Protein AF-A0A2S9GQ41-F1 (afdb_monomer_lite)

Secondary structure (DSSP, 8-state):
--SSPP-HHHHHHHHHHHHHHHHHHHHHHTTTTT----------B--HHHHHH-HHHHHHHGGG-B-GGG--

Sequence (72 aa):
SRDGPYNGVRVYARTKRMQVVLARAWAQRLSETGVRVYSTHPGWVETPGVADALPAFRRLTRPLLRNTADGA

Structure (mmCIF, N/CA/C/O backbone):
data_AF-A0A2S9GQ41-F1
#
_entry.id   AF-A0A2S9GQ41-F1
#
loop_
_atom_site.group_PDB
_atom_site.id
_atom_site.type_symbol
_atom_site.label_atom_id
_atom_site.label_alt_id
_atom_site.label_comp_id
_atom_site.label_asym_id
_atom_site.label_entity_id
_atom_site.label_seq_id
_atom_site.pdbx_PDB_ins_code
_atom_site.Cartn_x
_atom_site.Cartn_y
_atom_site.Cartn_z
_atom_site.occupancy
_atom_site.B_iso_or_equiv
_atom_site.auth_seq_id
_atom_site.auth_comp_id
_atom_site.auth_asym_id
_atom_site.auth_atom_id
_atom_site.pdbx_PDB_model_num
ATOM 1 N N . SER A 1 1 ? 13.777 -17.794 -2.183 1.00 54.22 1 SER A N 1
ATOM 2 C CA . SER A 1 1 ? 14.491 -17.600 -0.914 1.00 54.22 1 SER A CA 1
ATOM 3 C C . SER A 1 1 ? 14.699 -16.115 -0.648 1.00 54.22 1 SER A C 1
ATOM 5 O O . SER A 1 1 ? 14.448 -15.327 -1.559 1.00 54.22 1 SER A O 1
ATOM 7 N N . ARG A 1 2 ? 15.110 -15.725 0.566 1.00 63.03 2 ARG A N 1
ATOM 8 C CA . ARG A 1 2 ? 15.704 -14.397 0.822 1.00 63.03 2 ARG A CA 1
ATOM 9 C C . ARG A 1 2 ? 17.091 -14.265 0.161 1.00 63.03 2 ARG A C 1
ATOM 11 O O . ARG A 1 2 ? 17.495 -13.150 -0.124 1.00 63.03 2 ARG A O 1
ATOM 18 N N . ASP A 1 3 ? 17.707 -15.390 -0.205 1.00 72.25 3 ASP A N 1
ATOM 19 C CA . ASP A 1 3 ? 19.094 -15.499 -0.702 1.00 72.25 3 ASP A CA 1
ATOM 20 C C . ASP A 1 3 ? 19.202 -15.613 -2.236 1.00 72.25 3 ASP A C 1
ATOM 22 O O . ASP A 1 3 ? 20.098 -16.257 -2.771 1.00 72.25 3 ASP A O 1
ATOM 26 N N . GLY A 1 4 ? 18.237 -15.050 -2.968 1.00 77.50 4 GLY A N 1
ATOM 27 C CA . GLY A 1 4 ? 18.280 -14.978 -4.433 1.00 77.50 4 GLY A CA 1
ATOM 28 C C . GLY A 1 4 ? 18.717 -13.594 -4.920 1.00 77.50 4 GLY A C 1
ATOM 29 O O . GLY A 1 4 ? 18.639 -12.636 -4.148 1.00 77.50 4 GLY A O 1
ATOM 30 N N . PRO A 1 5 ? 19.108 -13.452 -6.200 1.00 82.69 5 PRO A N 1
ATOM 31 C CA . PRO A 1 5 ? 19.400 -12.143 -6.775 1.00 82.69 5 PRO A CA 1
ATOM 32 C C . PRO A 1 5 ? 18.212 -11.19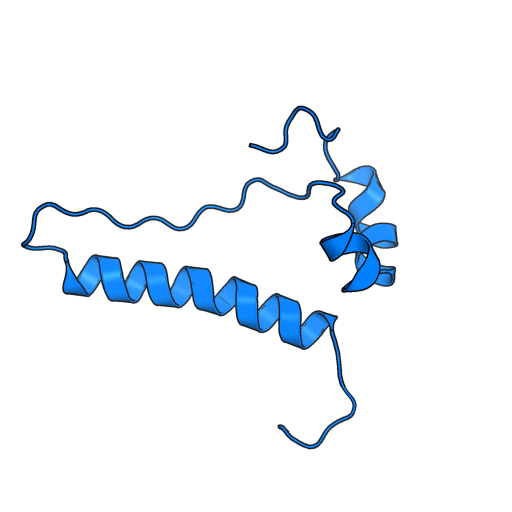1 -6.586 1.00 82.69 5 PRO A C 1
ATOM 34 O O . PRO A 1 5 ? 17.045 -11.595 -6.682 1.00 82.69 5 PRO A O 1
ATOM 37 N N . TYR A 1 6 ? 18.512 -9.922 -6.294 1.00 81.88 6 TYR A N 1
ATOM 38 C CA . TYR A 1 6 ? 17.492 -8.908 -6.047 1.00 81.88 6 TYR A CA 1
ATOM 39 C C . TYR A 1 6 ? 16.545 -8.784 -7.246 1.00 81.88 6 TYR A C 1
ATOM 41 O O . TYR A 1 6 ? 16.968 -8.647 -8.392 1.00 81.88 6 TYR A O 1
ATOM 49 N N . ASN A 1 7 ? 15.242 -8.814 -6.969 1.00 82.88 7 ASN A N 1
ATOM 50 C CA . ASN A 1 7 ? 14.203 -8.682 -7.981 1.00 82.88 7 ASN A CA 1
ATOM 51 C C . ASN A 1 7 ? 13.225 -7.580 -7.557 1.00 82.88 7 ASN A C 1
ATOM 53 O O . ASN A 1 7 ? 12.310 -7.822 -6.763 1.00 82.88 7 ASN A O 1
ATOM 57 N N . GLY A 1 8 ? 13.424 -6.377 -8.105 1.00 78.50 8 GLY A N 1
ATOM 58 C CA . GLY A 1 8 ? 12.618 -5.189 -7.802 1.00 78.50 8 GLY A CA 1
ATOM 59 C C . GLY A 1 8 ? 11.122 -5.386 -8.057 1.00 78.50 8 GLY A C 1
ATOM 60 O O . GLY A 1 8 ? 10.307 -4.959 -7.245 1.00 78.50 8 GLY A O 1
ATOM 61 N N . VAL A 1 9 ? 10.751 -6.147 -9.095 1.00 78.44 9 VAL A N 1
ATOM 62 C CA . VAL A 1 9 ? 9.349 -6.497 -9.397 1.00 78.44 9 VAL A CA 1
ATOM 63 C C . VAL A 1 9 ? 8.725 -7.313 -8.274 1.00 78.44 9 VAL A C 1
ATOM 65 O O . VAL A 1 9 ? 7.635 -7.001 -7.792 1.00 78.44 9 VAL A O 1
ATOM 68 N N . ARG A 1 10 ? 9.429 -8.346 -7.809 1.00 81.31 10 ARG A N 1
ATOM 69 C CA . ARG A 1 10 ? 8.954 -9.202 -6.719 1.00 81.31 10 ARG A CA 1
ATOM 70 C C . ARG A 1 10 ? 8.863 -8.431 -5.405 1.00 81.31 10 ARG A C 1
ATOM 72 O O . ARG A 1 10 ? 7.915 -8.648 -4.652 1.00 81.31 10 ARG A O 1
ATOM 79 N N . VAL A 1 11 ? 9.836 -7.566 -5.121 1.00 84.38 11 VAL A N 1
ATOM 80 C CA . VAL A 1 11 ? 9.835 -6.718 -3.921 1.00 84.38 11 VAL A CA 1
ATOM 81 C C . VAL A 1 11 ? 8.661 -5.744 -3.965 1.00 84.38 11 VAL A C 1
ATOM 83 O O . VAL A 1 11 ? 7.851 -5.746 -3.043 1.00 84.38 11 VAL A O 1
ATOM 86 N N . TYR A 1 12 ? 8.488 -5.013 -5.065 1.00 79.94 12 TYR A N 1
ATOM 87 C CA . TYR A 1 12 ? 7.370 -4.091 -5.258 1.00 79.94 12 TYR A CA 1
ATOM 88 C C . TYR A 1 12 ? 6.011 -4.783 -5.095 1.00 79.94 12 TYR A C 1
ATOM 90 O O . TYR A 1 12 ? 5.175 -4.334 -4.309 1.00 79.94 12 TYR A O 1
ATOM 98 N N . ALA A 1 13 ? 5.802 -5.912 -5.781 1.00 82.19 13 ALA A N 1
ATOM 99 C CA . ALA A 1 13 ? 4.549 -6.661 -5.715 1.00 82.19 13 ALA A CA 1
ATOM 100 C C . ALA A 1 13 ? 4.242 -7.152 -4.290 1.00 82.19 13 ALA A C 1
ATOM 102 O O . ALA A 1 13 ? 3.099 -7.078 -3.834 1.00 82.19 13 ALA A O 1
ATOM 103 N N . ARG A 1 14 ? 5.263 -7.615 -3.554 1.00 87.44 14 ARG A N 1
ATOM 104 C CA . ARG A 1 14 ? 5.121 -8.000 -2.141 1.00 87.44 14 ARG A CA 1
ATOM 105 C C . ARG A 1 14 ? 4.739 -6.807 -1.274 1.00 87.44 14 ARG A C 1
ATOM 107 O O . ARG A 1 14 ? 3.789 -6.920 -0.506 1.00 87.44 14 ARG A O 1
ATOM 114 N N . THR A 1 15 ? 5.416 -5.675 -1.434 1.00 87.56 15 THR A N 1
ATOM 115 C CA . THR A 1 15 ? 5.136 -4.458 -0.664 1.00 87.56 15 THR A CA 1
ATOM 116 C C . THR A 1 15 ? 3.722 -3.937 -0.926 1.00 87.56 15 THR A C 1
ATOM 118 O O . THR A 1 15 ? 2.994 -3.645 0.019 1.00 87.56 15 THR A O 1
ATOM 121 N N . LYS A 1 16 ? 3.269 -3.899 -2.186 1.00 84.62 16 LYS A N 1
ATOM 122 C CA . LYS A 1 16 ? 1.885 -3.516 -2.516 1.00 84.62 16 LYS A CA 1
ATOM 123 C C . LYS A 1 16 ? 0.859 -4.484 -1.928 1.00 84.62 16 LYS A C 1
ATOM 125 O O . LYS A 1 16 ? -0.137 -4.049 -1.360 1.00 84.62 16 LYS A O 1
ATOM 130 N N . ARG A 1 17 ? 1.128 -5.794 -1.965 1.00 91.12 17 ARG A N 1
ATOM 131 C CA . ARG A 1 17 ? 0.271 -6.792 -1.306 1.00 91.12 17 ARG A CA 1
ATOM 132 C C . ARG A 1 17 ? 0.206 -6.587 0.210 1.00 91.12 17 ARG A C 1
ATOM 134 O O . ARG A 1 17 ? -0.867 -6.745 0.787 1.00 91.12 17 ARG A O 1
ATOM 141 N N . MET A 1 18 ? 1.319 -6.232 0.853 1.00 94.50 18 MET A N 1
ATOM 142 C CA . MET A 1 18 ? 1.344 -5.959 2.294 1.00 94.50 18 MET A CA 1
ATOM 143 C C . MET A 1 18 ? 0.399 -4.818 2.678 1.00 94.50 18 MET A C 1
ATOM 145 O O . MET A 1 18 ? -0.270 -4.937 3.697 1.00 94.50 18 MET A O 1
ATOM 149 N N . GLN A 1 19 ? 0.270 -3.769 1.858 1.00 93.94 19 GLN A N 1
ATOM 150 C CA . GLN A 1 19 ? -0.658 -2.659 2.127 1.00 93.94 19 GLN A CA 1
ATOM 151 C C . GLN A 1 19 ? -2.118 -3.135 2.230 1.00 93.94 19 GLN A C 1
ATOM 153 O O . GLN A 1 19 ? -2.826 -2.750 3.157 1.00 93.94 19 GLN A O 1
ATOM 158 N N . VAL A 1 20 ? -2.546 -4.038 1.341 1.00 94.69 20 VAL A N 1
ATOM 159 C CA . VAL A 1 20 ? -3.901 -4.622 1.368 1.00 94.69 20 VAL A CA 1
ATOM 160 C C . VAL A 1 20 ? -4.101 -5.511 2.598 1.00 94.69 20 VAL A C 1
ATOM 162 O O . VAL A 1 20 ? -5.130 -5.433 3.271 1.00 94.69 20 VAL A O 1
ATOM 165 N N . VAL A 1 21 ? -3.109 -6.349 2.916 1.00 97.56 21 VAL A N 1
ATOM 166 C CA . VAL A 1 21 ? -3.164 -7.252 4.078 1.00 97.56 21 VAL A CA 1
ATOM 167 C C . VAL A 1 21 ? -3.229 -6.461 5.386 1.00 97.56 21 VAL A C 1
ATOM 169 O O . VAL A 1 21 ? -4.050 -6.776 6.246 1.00 97.56 21 VAL A O 1
ATOM 172 N N . LEU A 1 22 ? -2.409 -5.416 5.521 1.00 97.69 22 LEU A N 1
ATOM 173 C CA . LEU A 1 22 ? -2.388 -4.548 6.699 1.00 97.69 22 LEU A CA 1
ATOM 174 C C . LEU A 1 22 ? -3.698 -3.778 6.857 1.00 97.69 22 LEU A C 1
ATOM 176 O O . LEU A 1 22 ? -4.245 -3.756 7.956 1.00 97.69 22 LEU A O 1
ATOM 180 N N . ALA A 1 23 ? -4.242 -3.221 5.771 1.00 97.44 23 ALA A N 1
ATOM 181 C CA . ALA A 1 23 ? -5.526 -2.528 5.820 1.00 97.44 23 ALA A CA 1
ATOM 182 C C . ALA A 1 23 ? -6.646 -3.444 6.334 1.00 97.44 23 ALA A C 1
ATOM 184 O O . ALA A 1 23 ? -7.408 -3.045 7.212 1.00 97.44 23 ALA A O 1
ATOM 185 N N . ARG A 1 24 ? -6.701 -4.700 5.866 1.00 97.00 24 ARG A N 1
ATOM 186 C CA . ARG A 1 24 ? -7.654 -5.696 6.380 1.00 97.00 24 ARG A CA 1
ATOM 187 C C . ARG A 1 24 ? -7.425 -6.006 7.861 1.00 97.00 24 ARG A C 1
ATOM 189 O O . ARG A 1 24 ? -8.390 -6.050 8.620 1.00 97.00 24 ARG A O 1
ATOM 196 N N . ALA A 1 25 ? -6.178 -6.238 8.270 1.00 98.25 25 ALA A N 1
ATOM 197 C CA . ALA A 1 25 ? -5.854 -6.562 9.660 1.00 98.25 25 ALA A CA 1
ATOM 198 C C . ALA A 1 25 ? -6.233 -5.416 10.614 1.00 98.25 25 ALA A C 1
ATOM 200 O O . ALA A 1 25 ? -6.791 -5.650 11.685 1.00 98.25 25 ALA A O 1
ATOM 201 N N . TRP A 1 26 ? -5.987 -4.170 10.210 1.00 98.31 26 TRP A N 1
ATOM 202 C CA . TRP A 1 26 ? -6.375 -2.998 10.989 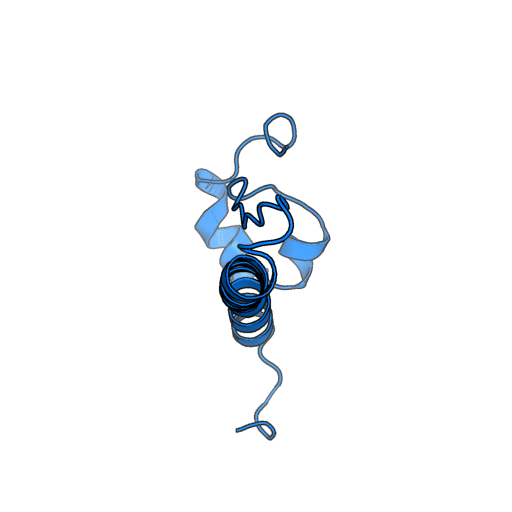1.00 98.31 26 TRP A CA 1
ATOM 203 C C . TRP A 1 26 ? -7.878 -2.750 10.982 1.00 98.31 26 TRP A C 1
ATOM 205 O O . TRP A 1 26 ? -8.417 -2.435 12.036 1.00 98.31 26 TRP A O 1
ATOM 215 N N . ALA A 1 27 ? -8.571 -2.962 9.860 1.00 97.88 27 ALA A N 1
ATOM 216 C CA . ALA A 1 27 ? -10.031 -2.879 9.821 1.00 97.88 27 ALA A CA 1
ATOM 217 C C . ALA A 1 27 ? -10.682 -3.842 10.828 1.00 97.88 27 ALA A C 1
ATOM 219 O O . ALA A 1 27 ? -11.621 -3.468 11.520 1.00 97.88 27 ALA A O 1
ATOM 220 N N . GLN A 1 28 ? -10.149 -5.062 10.959 1.00 97.56 28 GLN A N 1
ATOM 221 C CA . GLN A 1 28 ? -10.610 -6.016 11.972 1.00 97.56 28 GLN A CA 1
ATOM 222 C C . GLN A 1 28 ? -10.310 -5.518 13.390 1.00 97.56 28 GLN A C 1
ATOM 224 O O . GLN A 1 28 ? -11.202 -5.480 14.235 1.00 97.56 28 GLN A O 1
ATOM 229 N N . ARG A 1 29 ? -9.066 -5.093 13.642 1.00 98.25 29 ARG A N 1
ATOM 230 C CA . ARG A 1 29 ? -8.604 -4.673 14.974 1.00 98.25 29 ARG A CA 1
ATOM 231 C C . ARG A 1 29 ? -9.261 -3.386 15.486 1.00 98.25 29 ARG A C 1
ATOM 233 O O . ARG A 1 29 ? -9.315 -3.193 16.693 1.00 98.25 29 ARG A O 1
ATOM 240 N N . LEU A 1 30 ? -9.722 -2.514 14.594 1.00 98.06 30 LEU A N 1
ATOM 241 C CA . LEU A 1 30 ? -10.306 -1.209 14.923 1.00 98.06 30 LEU A CA 1
ATOM 242 C C . LEU A 1 30 ? -11.832 -1.164 14.741 1.00 98.06 30 LEU A C 1
ATOM 244 O O . LEU A 1 30 ? -12.429 -0.096 14.826 1.00 98.06 30 LEU A O 1
ATOM 248 N N . SER A 1 31 ? -12.473 -2.309 14.500 1.00 96.62 31 SER A N 1
ATOM 249 C CA . SER A 1 31 ? -13.905 -2.377 14.173 1.00 96.62 31 SER A CA 1
ATOM 250 C C . SER A 1 31 ? -14.828 -1.770 15.243 1.00 96.62 31 SER A C 1
ATOM 252 O O . SE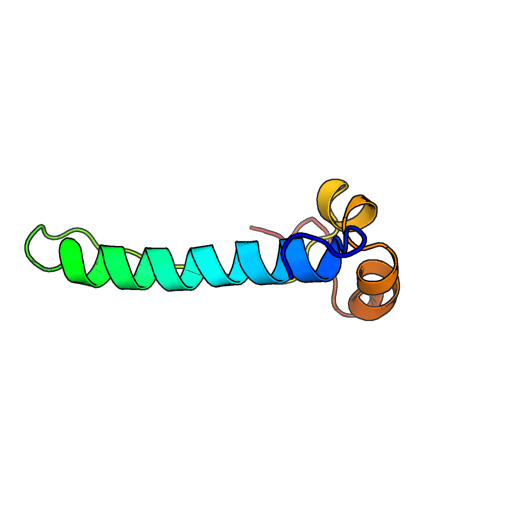R A 1 31 ? -15.866 -1.213 14.895 1.00 96.62 31 SER A O 1
ATOM 254 N N . GLU A 1 32 ? -14.432 -1.797 16.517 1.00 97.88 32 GLU A N 1
ATOM 255 C CA . GLU A 1 32 ? -15.221 -1.280 17.648 1.00 97.88 32 GLU A CA 1
ATOM 256 C C . GLU A 1 32 ? -14.891 0.173 18.031 1.00 97.88 32 GLU A C 1
ATOM 258 O O . GLU A 1 32 ? -15.531 0.745 18.908 1.00 97.88 32 GLU A O 1
ATOM 263 N N . THR A 1 33 ? -13.905 0.805 17.385 1.00 97.75 33 THR A N 1
ATOM 264 C CA . THR A 1 33 ? -13.451 2.162 17.752 1.00 97.75 33 THR A CA 1
ATOM 265 C C . THR A 1 33 ? -14.080 3.268 16.903 1.00 97.75 33 THR A C 1
ATOM 267 O O . THR A 1 33 ? -13.759 4.442 17.074 1.00 97.75 33 THR A O 1
ATOM 270 N N . GLY A 1 34 ? -14.939 2.909 15.943 1.00 95.81 34 GLY A N 1
ATOM 271 C CA . GLY A 1 34 ? -15.488 3.837 14.949 1.00 95.81 34 GLY A CA 1
ATOM 272 C C . GLY A 1 34 ? -14.511 4.214 13.823 1.00 95.81 34 GLY A C 1
ATOM 273 O O . GLY A 1 34 ? -14.878 4.972 12.924 1.00 95.81 34 GLY A O 1
ATOM 274 N N . VAL A 1 35 ? -13.284 3.677 13.820 1.00 97.44 35 VAL A N 1
ATOM 275 C CA . VAL A 1 35 ? -12.282 3.928 12.771 1.00 97.44 35 VAL A CA 1
ATOM 276 C C . VAL A 1 35 ? -12.459 2.948 11.609 1.00 97.44 35 VAL A C 1
ATOM 278 O O . VAL A 1 35 ? -12.490 1.734 11.793 1.00 97.44 35 VAL A O 1
ATOM 281 N N . ARG A 1 36 ? -12.514 3.471 10.377 1.00 96.69 36 ARG A N 1
ATOM 282 C CA . ARG A 1 36 ? -12.585 2.669 9.144 1.00 96.69 36 ARG A CA 1
ATOM 283 C C . ARG A 1 36 ? -11.260 2.723 8.394 1.00 96.69 36 ARG A C 1
ATOM 285 O O . ARG A 1 36 ? -10.696 3.798 8.210 1.00 96.69 36 ARG A O 1
ATOM 292 N N . VAL A 1 37 ? -10.783 1.566 7.943 1.00 97.44 37 VAL A N 1
ATOM 293 C CA . VAL A 1 37 ? -9.495 1.431 7.250 1.00 97.44 37 VAL A CA 1
ATOM 294 C C . VAL A 1 37 ? -9.726 0.919 5.834 1.00 97.44 37 VAL A C 1
ATOM 296 O O . VAL A 1 37 ? -10.388 -0.098 5.637 1.00 97.44 37 VAL A O 1
ATOM 299 N N . TYR A 1 38 ? -9.144 1.610 4.855 1.00 95.06 38 TYR A N 1
ATOM 300 C CA . TYR A 1 38 ? -9.263 1.290 3.435 1.00 95.06 38 TYR A CA 1
ATOM 301 C C . TYR A 1 38 ? -7.883 1.212 2.781 1.00 95.06 38 TYR A C 1
ATOM 303 O O . TYR A 1 38 ? -6.951 1.909 3.176 1.00 95.06 38 TYR A O 1
ATOM 311 N N . SER A 1 39 ? -7.762 0.373 1.754 1.00 92.12 39 SER A N 1
ATOM 312 C CA . SER A 1 39 ? -6.614 0.351 0.848 1.00 92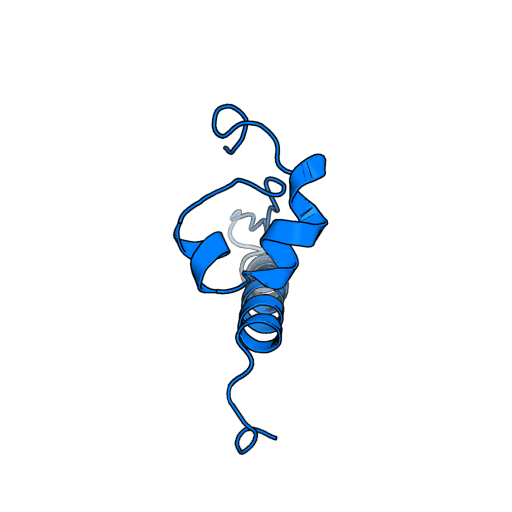.12 39 SER A CA 1
ATOM 313 C C . SER A 1 39 ? -7.117 0.653 -0.555 1.00 92.12 39 SER A C 1
ATOM 315 O O . SER A 1 39 ? -8.056 0.010 -1.022 1.00 92.12 39 SER A O 1
ATOM 317 N N . THR A 1 40 ? -6.515 1.640 -1.214 1.00 86.94 40 THR A N 1
ATOM 318 C CA . THR A 1 40 ? -6.887 2.063 -2.565 1.00 86.94 40 THR A CA 1
ATOM 319 C C . THR A 1 40 ? -5.714 1.877 -3.518 1.00 86.94 40 THR A C 1
ATOM 321 O O . THR A 1 40 ? -4.546 2.012 -3.148 1.00 86.94 40 THR A O 1
A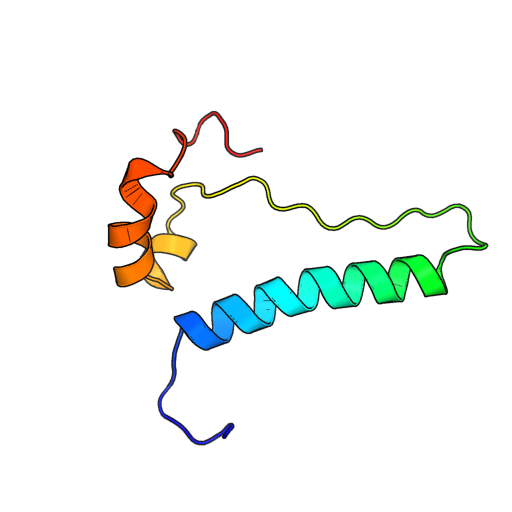TOM 324 N N . HIS A 1 41 ? -6.031 1.553 -4.770 1.00 79.44 41 HIS A N 1
ATOM 325 C CA . HIS A 1 41 ? -5.076 1.570 -5.868 1.00 79.44 41 HIS A CA 1
ATOM 326 C C . HIS A 1 41 ? -5.532 2.646 -6.861 1.00 79.44 41 HIS A C 1
ATOM 328 O O . HIS A 1 41 ? -6.536 2.425 -7.537 1.00 79.44 41 HIS A O 1
ATOM 334 N N . PRO A 1 42 ? -4.834 3.793 -6.976 1.00 66.75 42 PRO A N 1
ATOM 335 C CA . PRO A 1 42 ? -5.279 4.913 -7.817 1.00 66.75 42 PRO A CA 1
ATOM 336 C C . PRO A 1 42 ? -5.185 4.623 -9.328 1.00 66.75 42 PRO A C 1
ATOM 338 O O . PRO A 1 42 ? -5.571 5.441 -10.153 1.00 66.75 42 PRO A O 1
ATOM 341 N N . GLY A 1 43 ? -4.674 3.449 -9.702 1.00 63.88 43 GLY A N 1
ATOM 342 C CA . GLY A 1 43 ? -4.283 3.127 -11.070 1.00 63.88 43 GLY A CA 1
ATOM 343 C C . GLY A 1 43 ? -2.774 3.273 -11.229 1.00 63.88 43 GLY A C 1
ATOM 344 O O . GLY A 1 43 ? -2.041 3.345 -10.240 1.00 63.88 43 GLY A O 1
ATOM 345 N N . TRP A 1 44 ? -2.299 3.256 -12.470 1.00 62.62 44 TRP A N 1
ATOM 346 C CA . TRP A 1 44 ? -0.882 3.415 -12.773 1.00 62.62 44 TRP A CA 1
ATOM 347 C C . TRP A 1 44 ? -0.610 4.868 -13.165 1.00 62.62 44 TRP A C 1
ATOM 349 O O . TRP A 1 44 ? -1.190 5.363 -14.128 1.00 62.62 44 TRP A O 1
ATOM 359 N N . VAL A 1 45 ? 0.273 5.530 -12.416 1.00 60.56 45 VAL A N 1
ATOM 360 C CA . VAL A 1 45 ? 0.704 6.915 -12.651 1.00 60.56 45 VAL A CA 1
ATOM 361 C C . VAL A 1 45 ? 2.200 6.901 -12.944 1.00 60.56 45 VAL A C 1
ATOM 363 O O . VAL A 1 45 ? 2.966 6.241 -12.231 1.00 60.56 45 VAL A O 1
ATOM 366 N N . GLU A 1 46 ? 2.627 7.598 -13.998 1.00 55.69 46 GLU A N 1
ATOM 367 C CA . GLU A 1 46 ? 4.045 7.708 -14.343 1.00 55.69 46 GLU A CA 1
ATOM 368 C C . GLU A 1 46 ? 4.755 8.591 -13.306 1.00 55.69 46 GLU A C 1
ATOM 370 O O . GLU A 1 46 ? 4.669 9.813 -13.331 1.00 55.69 46 GLU A O 1
ATOM 375 N N . THR A 1 47 ? 5.440 7.955 -12.354 1.00 58.47 47 THR A N 1
ATOM 376 C CA . THR A 1 47 ? 6.282 8.628 -11.355 1.00 58.47 47 THR A CA 1
ATOM 377 C C . THR A 1 47 ? 7.717 8.099 -11.449 1.00 58.47 47 THR A C 1
ATOM 379 O O . THR A 1 47 ? 7.898 6.918 -11.776 1.00 58.47 47 THR A O 1
ATOM 382 N N . PRO A 1 48 ? 8.747 8.914 -11.139 1.00 60.56 48 PRO A N 1
ATOM 383 C CA . PRO A 1 48 ? 10.151 8.494 -11.226 1.00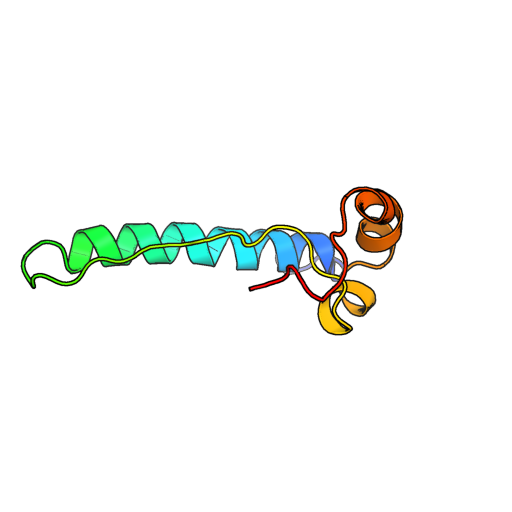 60.56 48 PRO A CA 1
ATOM 384 C C . PRO A 1 48 ? 10.445 7.191 -10.463 1.00 60.56 48 PRO A C 1
ATOM 386 O O . PRO A 1 48 ? 11.065 6.278 -10.999 1.00 60.56 48 PRO A O 1
ATOM 389 N N . GLY A 1 49 ? 9.867 7.023 -9.267 1.00 60.19 49 GLY A N 1
ATOM 390 C CA . GLY A 1 49 ? 10.056 5.814 -8.456 1.00 60.19 49 GLY A CA 1
ATOM 391 C C . GLY A 1 49 ? 9.486 4.523 -9.064 1.00 60.19 49 GLY A C 1
ATOM 392 O O . GLY A 1 49 ? 9.981 3.436 -8.768 1.00 60.19 49 GLY A O 1
ATOM 393 N N . VAL A 1 50 ? 8.472 4.605 -9.935 1.00 61.91 50 VAL A N 1
ATOM 394 C CA . VAL A 1 50 ? 7.964 3.440 -10.689 1.00 61.91 50 VAL A CA 1
ATOM 395 C C . VAL A 1 50 ? 8.884 3.116 -11.868 1.00 61.91 50 VAL A C 1
ATOM 397 O O . VAL A 1 50 ? 9.098 1.939 -12.166 1.00 61.91 50 VAL A O 1
ATOM 400 N N . ALA A 1 51 ? 9.444 4.140 -12.518 1.00 62.06 51 ALA A N 1
ATOM 401 C CA . ALA A 1 51 ? 10.358 3.975 -13.645 1.00 62.06 51 ALA A CA 1
ATOM 402 C C . ALA A 1 51 ? 11.659 3.270 -13.232 1.00 62.06 51 ALA A C 1
ATOM 404 O O . ALA A 1 51 ? 12.094 2.354 -13.932 1.00 62.06 51 ALA A O 1
ATOM 405 N N . ASP A 1 52 ? 12.211 3.637 -12.074 1.00 63.59 52 ASP A N 1
ATOM 406 C CA . ASP A 1 52 ? 13.473 3.085 -11.571 1.00 63.59 52 ASP A CA 1
ATOM 407 C C . ASP A 1 52 ? 13.307 1.662 -11.024 1.00 63.59 52 ASP A C 1
ATOM 409 O O . ASP A 1 52 ? 14.139 0.785 -11.258 1.00 63.59 52 ASP A O 1
ATOM 413 N N . ALA A 1 53 ? 12.202 1.397 -10.320 1.00 60.28 53 ALA A N 1
ATOM 414 C CA . ALA A 1 53 ? 11.966 0.089 -9.716 1.00 60.28 53 ALA A CA 1
ATOM 415 C C . ALA A 1 53 ? 11.499 -0.969 -10.729 1.00 60.28 53 ALA A C 1
ATOM 417 O O . ALA A 1 53 ? 11.710 -2.165 -10.502 1.00 60.28 53 ALA A O 1
ATOM 418 N N . LEU A 1 54 ? 10.825 -0.558 -11.813 1.00 66.12 54 LEU A N 1
ATOM 419 C CA . LEU A 1 54 ? 10.135 -1.465 -12.733 1.00 66.12 54 LEU A CA 1
ATOM 420 C C . LEU A 1 54 ? 10.236 -1.031 -14.217 1.00 66.12 54 LEU A C 1
ATOM 422 O O . LEU A 1 54 ? 9.211 -0.824 -14.875 1.00 66.12 54 LEU A O 1
ATOM 426 N N . PRO A 1 55 ? 11.438 -0.959 -14.814 1.00 65.06 55 PRO A N 1
ATOM 427 C CA . PRO A 1 55 ? 11.616 -0.459 -16.183 1.00 65.06 55 PRO A CA 1
ATOM 428 C C . PRO A 1 55 ? 10.879 -1.292 -17.251 1.00 65.06 55 PRO A C 1
ATOM 430 O O . PRO A 1 55 ? 10.264 -0.740 -18.165 1.00 65.06 55 PRO A O 1
ATOM 433 N N . ALA A 1 56 ? 10.856 -2.624 -17.115 1.00 59.62 56 ALA A N 1
ATOM 434 C CA . ALA A 1 56 ? 10.095 -3.505 -18.011 1.00 59.62 56 ALA A CA 1
ATOM 435 C C . ALA A 1 56 ? 8.572 -3.359 -17.833 1.00 59.62 56 ALA A C 1
ATOM 437 O O . ALA A 1 56 ? 7.815 -3.455 -18.796 1.00 59.62 56 ALA A O 1
ATOM 438 N N . PHE A 1 57 ? 8.126 -3.081 -16.608 1.00 60.88 57 PHE A N 1
ATOM 439 C CA . PHE A 1 57 ? 6.720 -2.862 -16.295 1.00 60.88 57 PHE A CA 1
ATOM 440 C C . PHE A 1 57 ? 6.233 -1.530 -16.865 1.00 60.88 57 PHE A C 1
ATOM 442 O O . PHE A 1 57 ? 5.197 -1.518 -17.513 1.00 60.88 57 PHE A O 1
ATOM 449 N N . ARG A 1 58 ? 7.022 -0.450 -16.735 1.00 60.84 58 ARG A N 1
ATOM 450 C CA . ARG A 1 58 ? 6.760 0.851 -17.378 1.00 60.84 58 ARG A CA 1
ATOM 451 C C . ARG A 1 58 ? 6.555 0.701 -18.883 1.00 60.84 58 ARG A C 1
ATOM 453 O O . ARG A 1 58 ? 5.639 1.292 -19.442 1.00 60.84 58 ARG A O 1
ATOM 460 N N . ARG A 1 59 ? 7.388 -0.108 -19.545 1.00 59.62 59 ARG A N 1
ATOM 461 C CA . ARG A 1 59 ? 7.269 -0.370 -20.987 1.00 59.62 59 ARG A CA 1
ATOM 462 C C . ARG A 1 59 ? 5.974 -1.111 -21.346 1.00 59.62 59 ARG A C 1
ATOM 464 O O . ARG A 1 59 ? 5.426 -0.847 -22.410 1.00 59.62 59 ARG A O 1
ATOM 471 N N . LEU A 1 60 ? 5.487 -1.997 -20.474 1.00 55.44 60 LEU A N 1
ATOM 472 C CA . LEU A 1 60 ? 4.267 -2.784 -20.687 1.00 55.44 60 LEU A CA 1
ATOM 473 C C . LEU A 1 60 ? 2.986 -2.015 -20.322 1.00 55.44 60 LEU A C 1
ATOM 475 O O . LEU A 1 60 ? 1.976 -2.143 -21.006 1.00 55.44 60 LEU A O 1
ATOM 479 N N . THR A 1 61 ? 3.018 -1.207 -19.260 1.00 54.22 61 THR A N 1
ATOM 480 C CA . THR A 1 61 ? 1.858 -0.443 -18.780 1.00 54.22 61 THR A CA 1
ATOM 481 C C . THR A 1 61 ? 1.734 0.936 -19.404 1.00 54.22 61 THR A C 1
ATOM 483 O O . THR A 1 61 ? 0.715 1.577 -19.189 1.00 54.22 61 THR A O 1
ATOM 486 N N . ARG A 1 62 ? 2.696 1.371 -20.231 1.00 54.97 62 ARG A N 1
ATOM 487 C CA . ARG A 1 62 ? 2.687 2.666 -20.935 1.00 54.97 62 ARG A CA 1
ATOM 488 C C . ARG A 1 62 ? 1.343 3.059 -21.583 1.00 54.97 62 ARG A C 1
ATOM 490 O O . ARG A 1 62 ? 0.980 4.218 -21.448 1.00 54.97 62 ARG A O 1
ATOM 497 N N . PRO A 1 63 ? 0.578 2.151 -22.225 1.00 54.72 63 PRO A N 1
ATOM 498 C CA . PRO A 1 63 ? -0.737 2.480 -22.797 1.00 54.72 63 PRO A CA 1
ATOM 499 C C . PRO A 1 63 ? -1.868 2.621 -21.760 1.00 54.72 63 PRO A C 1
ATOM 501 O O . PRO A 1 63 ? -2.937 3.124 -22.082 1.00 54.72 63 PRO A O 1
ATOM 504 N N . LEU A 1 64 ? -1.654 2.130 -20.535 1.00 53.78 64 LEU A N 1
ATOM 505 C CA . LEU A 1 64 ? -2.596 2.134 -19.406 1.00 53.78 64 LEU A CA 1
ATOM 506 C C . LEU A 1 64 ? -2.255 3.209 -18.358 1.00 53.78 64 LEU A C 1
ATOM 508 O O . LEU A 1 64 ? -2.985 3.353 -17.374 1.00 53.78 64 LEU A O 1
ATOM 512 N N . LEU A 1 65 ? -1.137 3.923 -18.531 1.00 54.53 65 LEU A N 1
ATOM 513 C CA . LEU A 1 65 ? -0.753 5.045 -17.682 1.00 54.53 65 LEU A CA 1
ATOM 514 C C . LEU A 1 65 ? -1.648 6.228 -18.048 1.00 54.53 65 LEU A C 1
ATOM 516 O O . LEU A 1 65 ? -1.553 6.768 -19.148 1.00 54.53 65 LEU A O 1
ATOM 520 N N . ARG A 1 66 ? -2.538 6.619 -17.132 1.00 54.91 66 ARG A N 1
ATOM 521 C CA . ARG A 1 66 ? -3.241 7.900 -17.256 1.00 54.91 66 ARG A CA 1
ATOM 522 C C . ARG A 1 66 ? -2.212 9.032 -17.185 1.00 54.91 66 ARG A C 1
ATOM 524 O O . ARG A 1 66 ? -1.170 8.879 -16.540 1.00 54.91 66 ARG A O 1
ATOM 531 N N . ASN A 1 67 ? -2.503 10.156 -17.844 1.00 51.97 67 ASN A N 1
ATOM 532 C CA . ASN A 1 67 ? -1.700 11.369 -17.694 1.00 51.97 67 ASN A CA 1
ATOM 533 C C . ASN A 1 67 ? -1.578 11.704 -16.200 1.00 51.97 67 ASN A C 1
ATOM 535 O O . ASN A 1 67 ? -2.520 11.506 -15.436 1.00 51.97 67 ASN A O 1
ATOM 539 N N . THR A 1 68 ? -0.416 12.211 -15.787 1.00 50.38 68 THR A N 1
ATOM 540 C CA . THR A 1 68 ? -0.073 12.538 -14.390 1.00 50.38 68 THR A CA 1
ATOM 541 C C . THR A 1 68 ? -1.108 13.406 -13.663 1.00 50.38 68 THR A C 1
ATOM 543 O O . THR A 1 68 ? -1.140 13.387 -12.439 1.00 50.38 68 THR A O 1
ATOM 546 N N . ALA A 1 69 ? -1.974 14.110 -14.397 1.00 48.88 69 ALA A N 1
ATOM 547 C CA . ALA A 1 69 ? -3.084 14.905 -13.875 1.00 48.88 69 ALA A CA 1
ATOM 548 C C . ALA A 1 69 ? -4.252 14.089 -13.271 1.00 48.88 69 ALA A C 1
ATOM 550 O O . ALA A 1 69 ? -5.016 14.645 -12.493 1.00 48.88 69 ALA A O 1
ATOM 551 N N . ASP A 1 70 ? -4.381 12.792 -13.577 1.00 50.59 70 ASP A N 1
ATOM 552 C CA . ASP A 1 70 ? -5.483 11.937 -13.084 1.00 50.59 70 ASP A CA 1
ATOM 553 C C . ASP A 1 70 ? -5.062 11.024 -11.913 1.00 50.59 70 ASP A C 1
ATOM 555 O O . ASP A 1 70 ? -5.761 10.072 -11.547 1.00 50.59 70 ASP A O 1
ATOM 559 N N . GLY A 1 71 ? -3.862 11.245 -11.375 1.00 45.84 71 GLY A N 1
ATOM 560 C CA . GLY A 1 71 ? -3.195 10.367 -10.425 1.00 45.84 71 GLY A CA 1
ATOM 561 C C . GLY A 1 71 ? -3.293 10.830 -8.978 1.00 45.84 71 GLY A C 1
ATOM 562 O O . GLY A 1 71 ? -2.255 11.152 -8.411 1.00 45.84 71 GLY A O 1
ATOM 563 N N . ALA A 1 72 ? -4.498 10.740 -8.402 1.00 42.94 72 ALA A N 1
ATOM 564 C CA . ALA A 1 72 ? -4.884 11.248 -7.074 1.00 42.94 72 ALA A CA 1
ATOM 565 C C . ALA A 1 72 ? -4.934 12.779 -6.955 1.00 42.94 72 ALA A C 1
ATOM 567 O O . ALA A 1 72 ? -3.971 13.459 -7.365 1.00 42.94 72 ALA A O 1
#

Foldseek 3Di:
DVPDPDQLVVVVVVVLVVQQVVQVVVCVVCVPVPDHGDDDDLWAADDPVCCVSPVVVCVVCVVRHDYNVSRD

Radius of gyration: 15.72 Å; chains: 1; bounding box: 35×32×40 Å

pLDDT: mean 75.36, std 17.8, range [42.94, 98.31]